Protein AF-A0A4Q9GS13-F1 (afdb_monomer)

pLDDT: mean 74.31, std 22.09, range [34.16, 96.44]

Solvent-accessible surface area (backbone atoms only — not comparable to full-atom values): 6052 Å² total; per-residue (Å²): 142,82,88,85,90,75,89,88,75,94,71,89,76,79,78,72,78,80,75,76,74,82,84,80,84,86,89,74,101,63,87,65,71,47,76,42,81,78,41,93,56,87,66,28,34,33,44,32,22,42,92,86,41,76,51,26,37,39,36,39,41,91,98,66,28,20,37,25,32,37,66,84,69,48,71,80,51,66,23,87,39,69,68,61,37,57,49,66,74,67,81,116

Foldseek 3Di:
DDDDDDDDDDDPDDPDPPPPDDPDDDDDDDFDWDWDWDDPDPQTKIFIDGPNHTFWIWTQDVPQAIWTATPVRDTLDHDNYPVVNVCSSVPD

Radius of gyration: 18.18 Å; Cα contacts (8 Å, |Δi|>4): 126; chains: 1; bounding box: 48×42×34 Å

Sequence (92 aa):
MTTIINAGKTATTEQVPVTTAEVRTVVEGGPRIEWQVVDCVVPMVWIGRVRGAFVGMVEARWGEGYAVTTRLGRGLGTFETLEAAQDAFIKR

Structure (mmCIF, N/CA/C/O backbone):
data_AF-A0A4Q9GS13-F1
#
_entry.id   AF-A0A4Q9GS13-F1
#
loop_
_atom_site.group_PDB
_atom_site.id
_atom_site.type_symbol
_atom_site.label_atom_id
_atom_site.label_alt_id
_atom_site.label_comp_id
_atom_site.label_asym_id
_atom_site.label_entity_id
_atom_site.label_seq_id
_atom_site.pdbx_PDB_ins_code
_atom_site.Cartn_x
_atom_site.Cartn_y
_atom_site.Cartn_z
_atom_site.occupancy
_atom_site.B_iso_or_equiv
_atom_site.auth_seq_id
_atom_site.auth_comp_id
_atom_site.auth_asym_id
_atom_site.auth_atom_id
_atom_site.pdbx_PDB_model_num
ATOM 1 N N . MET A 1 1 ? 35.491 2.207 21.791 1.00 41.81 1 MET A N 1
ATOM 2 C CA . MET A 1 1 ? 36.043 3.490 22.272 1.00 41.81 1 MET A CA 1
ATOM 3 C C . MET A 1 1 ? 36.828 4.096 21.120 1.00 41.81 1 MET A C 1
ATOM 5 O O . MET A 1 1 ? 37.921 3.630 20.835 1.00 41.81 1 MET A O 1
ATOM 9 N N . THR A 1 2 ? 36.229 5.039 20.393 1.00 38.06 2 THR A N 1
ATOM 10 C CA . THR A 1 2 ? 36.865 5.729 19.261 1.00 38.06 2 THR A CA 1
ATOM 11 C C . THR A 1 2 ? 36.371 7.170 19.272 1.00 38.06 2 THR A C 1
ATOM 13 O O . THR A 1 2 ? 35.167 7.406 19.255 1.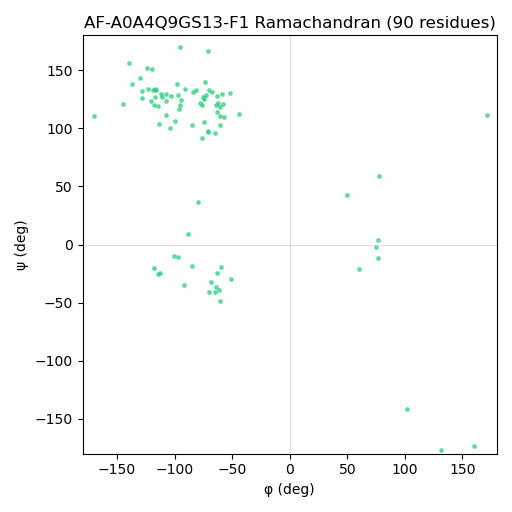00 38.06 2 THR A O 1
ATOM 16 N N . THR A 1 3 ? 37.304 8.113 19.374 1.00 34.16 3 THR A N 1
ATOM 17 C CA . THR A 1 3 ? 37.052 9.547 19.558 1.00 34.16 3 THR A CA 1
ATOM 18 C C . THR A 1 3 ? 37.270 10.268 18.231 1.00 34.16 3 THR A C 1
ATOM 20 O O . THR A 1 3 ? 38.337 10.128 17.639 1.00 34.16 3 THR A O 1
ATOM 23 N N . ILE A 1 4 ? 36.298 11.066 17.780 1.00 46.28 4 ILE A N 1
ATOM 24 C CA . ILE A 1 4 ? 36.478 12.037 16.689 1.00 46.28 4 ILE A CA 1
ATOM 25 C C . ILE A 1 4 ? 36.305 13.432 17.295 1.00 46.28 4 ILE A C 1
ATOM 27 O O . ILE A 1 4 ? 35.259 13.743 17.860 1.00 46.28 4 ILE A O 1
ATOM 31 N N . ILE A 1 5 ? 37.355 14.252 17.211 1.00 38.62 5 ILE A N 1
ATOM 32 C CA . ILE A 1 5 ? 37.398 15.633 17.704 1.00 38.62 5 ILE A CA 1
ATOM 33 C C . ILE A 1 5 ? 37.080 16.549 16.519 1.00 38.62 5 ILE A C 1
ATOM 35 O O . ILE A 1 5 ? 37.855 16.594 15.571 1.00 38.62 5 ILE A O 1
ATOM 39 N N . ASN A 1 6 ? 35.973 17.291 16.578 1.00 39.44 6 ASN A N 1
ATOM 40 C CA . ASN A 1 6 ? 35.716 18.430 15.695 1.00 39.44 6 ASN A CA 1
ATOM 41 C C . ASN A 1 6 ? 35.352 19.652 16.543 1.00 39.44 6 ASN A C 1
ATOM 43 O O . ASN A 1 6 ? 34.557 19.571 17.480 1.00 39.44 6 ASN A O 1
ATOM 47 N N . ALA A 1 7 ? 35.994 20.775 16.232 1.00 48.34 7 ALA A N 1
ATOM 48 C CA . ALA A 1 7 ? 35.906 22.020 16.974 1.00 48.34 7 ALA A CA 1
ATOM 49 C C . ALA A 1 7 ? 34.480 22.602 16.959 1.00 48.34 7 ALA A C 1
ATOM 51 O O . ALA A 1 7 ? 33.901 22.830 15.902 1.00 48.34 7 ALA A O 1
ATOM 52 N N . GLY A 1 8 ? 33.958 22.907 18.151 1.00 48.59 8 GLY A N 1
ATOM 53 C CA . GLY A 1 8 ? 32.956 23.956 18.340 1.00 48.59 8 GLY A CA 1
ATOM 54 C C . GLY A 1 8 ? 31.511 23.630 17.954 1.00 48.59 8 GLY A C 1
ATOM 55 O O . GLY A 1 8 ? 30.937 24.352 17.147 1.00 48.59 8 GLY A O 1
ATOM 56 N N . LYS A 1 9 ? 30.918 22.594 18.564 1.00 41.28 9 LYS A N 1
ATOM 57 C CA . LYS A 1 9 ? 29.513 22.519 19.041 1.00 41.28 9 LYS A CA 1
ATOM 58 C C . LYS A 1 9 ? 29.228 21.078 19.470 1.00 41.28 9 LYS A C 1
ATOM 60 O O . LYS A 1 9 ? 29.185 20.173 18.645 1.00 41.28 9 LYS A O 1
ATOM 65 N N . THR A 1 10 ? 29.041 20.857 20.766 1.00 39.62 10 THR A N 1
ATOM 66 C CA . THR A 1 10 ? 28.556 19.583 21.304 1.00 39.62 10 THR A CA 1
ATOM 67 C C . THR A 1 10 ? 27.085 19.416 20.933 1.00 39.62 10 THR A C 1
ATOM 69 O O . THR A 1 10 ? 26.206 19.964 21.590 1.00 39.62 10 THR A O 1
ATOM 72 N N . ALA A 1 11 ? 26.810 18.673 19.862 1.00 42.50 11 ALA A N 1
ATOM 73 C CA . ALA A 1 11 ? 25.492 18.110 19.606 1.00 42.50 11 ALA A CA 1
ATOM 74 C C . ALA A 1 11 ? 25.554 16.620 19.945 1.00 42.50 11 ALA A C 1
ATOM 76 O O . ALA A 1 11 ? 26.076 15.815 19.173 1.00 42.50 11 ALA A O 1
ATOM 77 N N . THR A 1 12 ? 25.055 16.260 21.127 1.00 37.19 12 THR A N 1
ATOM 78 C CA . THR A 1 12 ? 24.785 14.866 21.482 1.00 37.19 12 THR A CA 1
ATOM 79 C C . THR A 1 12 ? 23.685 14.374 20.549 1.00 37.19 12 THR A C 1
ATOM 81 O O . THR A 1 12 ? 22.510 14.649 20.762 1.00 37.19 12 THR A O 1
ATOM 84 N N . THR A 1 13 ? 24.077 13.716 19.461 1.00 48.22 13 THR A N 1
ATOM 85 C CA . THR A 1 13 ? 23.138 13.004 18.595 1.00 48.22 13 THR A CA 1
ATOM 86 C C . THR A 1 13 ? 22.938 11.629 19.203 1.00 48.22 13 THR A C 1
ATOM 88 O O . THR A 1 13 ? 23.808 10.765 19.099 1.00 48.22 13 THR A O 1
ATOM 91 N N . GLU A 1 14 ? 21.812 11.440 19.878 1.00 39.06 14 GLU A N 1
ATOM 92 C CA . GLU A 1 14 ? 21.354 10.116 20.272 1.00 39.06 14 GLU A CA 1
ATOM 93 C C . GLU A 1 14 ? 20.822 9.427 19.011 1.00 39.06 14 GLU A C 1
ATOM 95 O O . GLU A 1 14 ? 19.789 9.799 18.455 1.00 39.06 14 GLU A O 1
ATOM 100 N N . GLN A 1 15 ? 21.589 8.472 18.483 1.00 41.56 15 GLN A N 1
ATOM 101 C CA . GLN A 1 15 ? 21.108 7.597 17.423 1.00 41.56 15 GLN A CA 1
ATOM 102 C C . GLN A 1 15 ? 20.075 6.653 18.038 1.00 41.56 15 GLN A C 1
ATOM 104 O O . GLN A 1 15 ? 20.427 5.637 18.633 1.00 41.56 15 GLN A O 1
ATOM 109 N N . VAL A 1 16 ? 18.795 6.998 17.899 1.00 47.84 16 VAL A N 1
ATOM 110 C CA . VAL A 1 16 ? 17.706 6.050 18.135 1.00 47.84 16 VAL A CA 1
ATOM 111 C C . VAL A 1 16 ? 17.874 4.926 17.107 1.00 47.84 16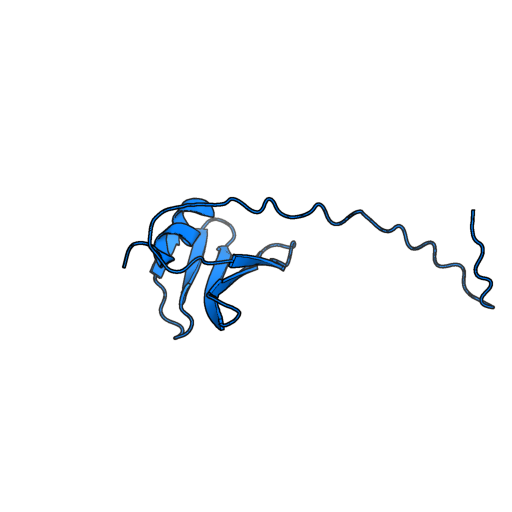 VAL A C 1
ATOM 113 O O . VAL A 1 16 ? 17.917 5.216 15.906 1.00 47.84 16 VAL A O 1
ATOM 116 N N . PRO A 1 17 ? 18.016 3.656 17.519 1.00 46.88 17 PRO A N 1
ATOM 117 C CA . PRO A 1 17 ? 18.115 2.563 16.568 1.00 46.88 17 PRO A CA 1
ATOM 118 C C . PRO A 1 17 ? 16.804 2.492 15.781 1.00 46.88 17 PRO A C 1
ATOM 120 O O . PRO A 1 17 ? 15.751 2.197 16.343 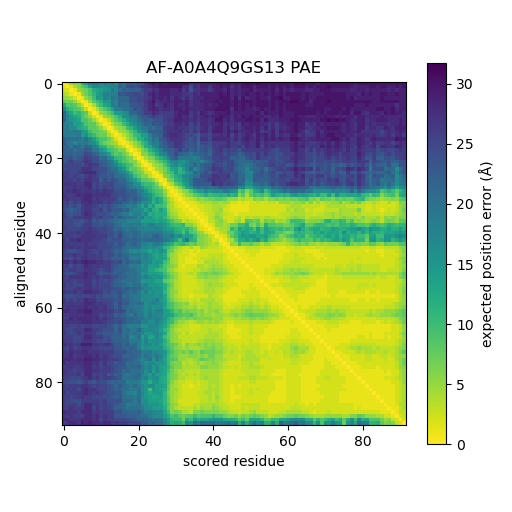1.00 46.88 17 PRO A O 1
ATOM 123 N N . VAL A 1 18 ? 16.866 2.774 14.476 1.00 52.41 18 VAL A N 1
ATOM 124 C CA . VAL A 1 18 ? 15.764 2.504 13.548 1.00 52.41 18 VAL A CA 1
ATOM 12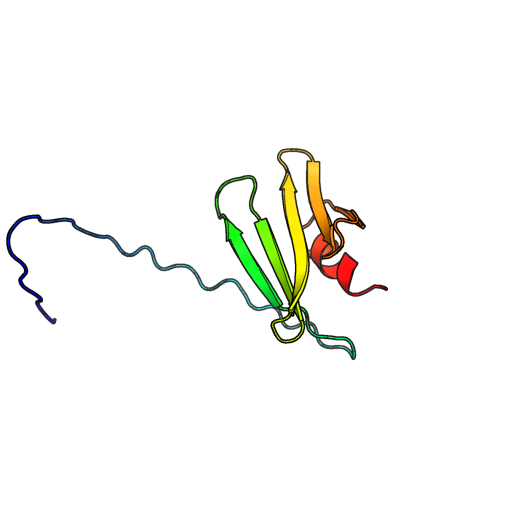5 C C . VAL A 1 18 ? 15.530 1.000 13.598 1.00 52.41 18 VAL A C 1
ATOM 127 O O . VAL A 1 18 ? 16.333 0.222 13.084 1.00 52.41 18 VAL A O 1
ATOM 130 N N . THR A 1 19 ? 14.475 0.582 14.297 1.00 48.06 19 THR A N 1
ATOM 131 C CA . THR A 1 19 ? 14.073 -0.819 14.372 1.00 48.06 19 THR A CA 1
ATOM 132 C C . THR A 1 19 ? 13.759 -1.276 12.955 1.00 48.06 19 THR A C 1
ATOM 134 O O . THR A 1 19 ? 12.814 -0.794 12.334 1.00 48.06 19 THR A O 1
ATOM 137 N N . THR A 1 20 ? 14.615 -2.147 12.422 1.00 52.19 20 THR A N 1
ATOM 138 C CA . THR A 1 20 ? 14.461 -2.812 11.130 1.00 52.19 20 THR A CA 1
ATOM 139 C C . THR A 1 20 ? 13.023 -3.292 10.981 1.00 52.19 20 THR A C 1
ATOM 141 O O . THR A 1 20 ? 12.587 -4.166 11.727 1.00 52.19 20 THR A O 1
ATOM 144 N N . ALA A 1 21 ? 12.284 -2.692 10.045 1.00 54.19 21 ALA A N 1
ATOM 145 C CA . ALA A 1 21 ? 10.940 -3.127 9.702 1.00 54.19 21 ALA A CA 1
ATOM 146 C C . ALA A 1 21 ? 10.961 -4.633 9.400 1.00 54.19 21 ALA A C 1
ATOM 148 O O . ALA A 1 21 ? 11.815 -5.105 8.645 1.00 54.19 21 ALA A O 1
ATOM 149 N N . GLU A 1 22 ? 10.049 -5.385 10.017 1.00 44.69 22 GLU A N 1
ATOM 150 C CA . GLU A 1 22 ? 9.919 -6.821 9.792 1.00 44.69 22 GLU A CA 1
ATOM 151 C C . GLU A 1 22 ? 9.690 -7.095 8.301 1.00 44.69 22 GLU A C 1
ATOM 153 O O . GLU A 1 22 ? 8.630 -6.806 7.743 1.00 44.69 22 GLU A O 1
ATOM 158 N N . VAL A 1 23 ? 10.688 -7.680 7.638 1.00 46.34 23 VAL A N 1
ATOM 159 C CA . VAL A 1 23 ? 10.543 -8.181 6.271 1.00 46.34 23 VAL A CA 1
ATOM 160 C C . VAL A 1 23 ? 9.773 -9.497 6.345 1.00 46.34 23 VAL A C 1
ATOM 162 O O . VAL A 1 23 ? 10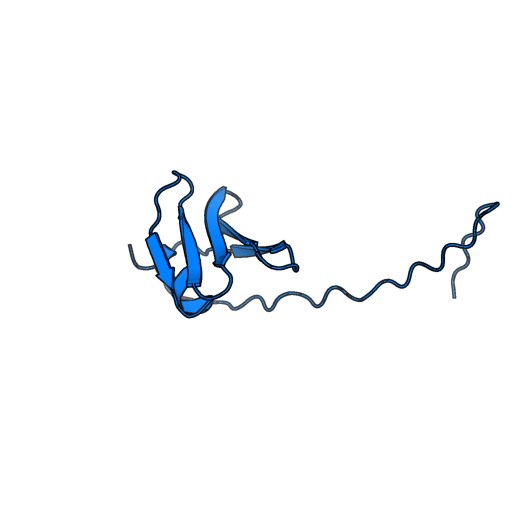.356 -10.570 6.508 1.00 46.34 23 VAL A O 1
ATOM 165 N N . ARG A 1 24 ? 8.444 -9.433 6.239 1.00 43.69 24 ARG A N 1
ATOM 166 C CA . ARG A 1 24 ? 7.613 -10.634 6.105 1.00 43.69 24 ARG A CA 1
ATOM 167 C C . ARG A 1 24 ? 7.742 -11.185 4.687 1.00 43.69 24 ARG A C 1
ATOM 169 O O . ARG A 1 24 ? 7.584 -10.468 3.702 1.00 43.69 24 ARG A O 1
ATOM 176 N N . THR A 1 25 ? 8.077 -12.468 4.592 1.00 42.06 25 THR A N 1
ATOM 177 C CA . THR A 1 25 ? 8.226 -13.179 3.318 1.00 42.06 25 THR A CA 1
ATOM 178 C C . THR A 1 25 ? 6.949 -13.969 3.063 1.00 42.06 25 THR A C 1
ATOM 180 O O . THR A 1 25 ? 6.719 -14.979 3.718 1.00 42.06 25 THR A O 1
ATOM 183 N N . VAL A 1 26 ? 6.120 -13.514 2.124 1.00 47.28 26 VAL A N 1
ATOM 184 C CA . VAL A 1 26 ? 4.997 -14.306 1.603 1.00 47.28 26 VAL A CA 1
ATOM 185 C C . VAL A 1 26 ? 5.473 -14.994 0.323 1.00 47.28 26 VAL A C 1
ATOM 187 O O . VAL A 1 26 ? 5.931 -14.332 -0.609 1.00 47.28 26 VAL A O 1
ATOM 190 N N . VAL A 1 27 ? 5.430 -16.328 0.310 1.00 50.09 27 VAL A N 1
ATOM 191 C CA . VAL A 1 27 ? 5.833 -17.177 -0.819 1.00 50.09 27 VAL A CA 1
ATOM 192 C C . VAL A 1 27 ? 4.577 -17.757 -1.460 1.00 50.09 27 VAL A C 1
ATOM 194 O O . VAL A 1 27 ? 3.945 -18.604 -0.847 1.00 50.09 27 VAL A O 1
ATOM 197 N N . GLU A 1 28 ? 4.254 -17.329 -2.684 1.00 41.28 28 GLU A N 1
ATOM 198 C CA . GLU A 1 28 ? 3.671 -18.182 -3.736 1.00 41.28 28 GLU A CA 1
ATOM 199 C C . GLU A 1 28 ? 3.645 -17.439 -5.087 1.00 41.28 28 GLU A C 1
ATOM 201 O O . GLU A 1 28 ? 2.906 -16.476 -5.262 1.00 41.28 28 GLU A O 1
ATOM 206 N N . GLY A 1 29 ? 4.487 -17.885 -6.033 1.00 50.78 29 GLY A N 1
ATOM 207 C CA . GLY A 1 29 ? 4.364 -17.746 -7.501 1.00 50.78 29 GLY A CA 1
ATOM 208 C C . GLY A 1 29 ? 4.311 -16.363 -8.177 1.00 50.78 29 GLY A C 1
ATOM 209 O O . GLY A 1 29 ? 4.604 -16.279 -9.369 1.00 50.78 29 GLY A O 1
ATOM 210 N N . GLY A 1 30 ? 3.950 -15.292 -7.473 1.00 59.00 30 GLY A N 1
ATOM 211 C CA . GLY A 1 30 ? 3.755 -13.947 -8.013 1.00 59.00 30 GLY A CA 1
ATOM 212 C C . GLY A 1 30 ? 4.979 -13.032 -7.875 1.00 59.00 30 GLY A C 1
ATOM 213 O O . GLY A 1 30 ? 5.953 -13.364 -7.193 1.00 59.00 30 GLY A O 1
ATOM 214 N N . PRO A 1 31 ? 4.967 -11.852 -8.524 1.00 68.56 31 PRO A N 1
ATOM 215 C CA . PRO A 1 31 ? 6.007 -10.850 -8.327 1.00 68.56 31 PRO A CA 1
ATOM 216 C C . PRO A 1 31 ? 6.094 -10.444 -6.848 1.00 68.56 31 PRO A C 1
ATOM 218 O O . PRO A 1 31 ? 5.129 -9.947 -6.274 1.00 68.56 31 PRO A O 1
ATOM 221 N N . ARG A 1 32 ? 7.270 -10.630 -6.235 1.00 82.75 32 ARG A N 1
ATOM 222 C CA . ARG A 1 32 ? 7.540 -10.207 -4.854 1.00 82.75 32 ARG A CA 1
ATOM 223 C C . ARG A 1 32 ? 7.464 -8.683 -4.749 1.00 82.75 32 ARG A C 1
ATOM 225 O O . ARG A 1 32 ? 8.249 -7.992 -5.403 1.00 82.75 32 ARG A O 1
ATOM 232 N N . ILE A 1 33 ? 6.549 -8.189 -3.915 1.00 85.12 33 ILE A N 1
ATOM 233 C CA . ILE A 1 33 ? 6.444 -6.770 -3.568 1.00 85.12 33 ILE A CA 1
ATOM 234 C C . ILE A 1 33 ? 7.230 -6.522 -2.280 1.00 85.12 33 ILE A C 1
ATOM 236 O O . ILE A 1 33 ? 7.008 -7.166 -1.258 1.00 85.12 33 ILE A O 1
ATOM 240 N N . GLU A 1 34 ? 8.162 -5.585 -2.343 1.00 90.19 34 GLU A N 1
ATOM 241 C CA . GLU A 1 34 ? 8.937 -5.066 -1.225 1.00 90.19 34 GLU A CA 1
ATOM 242 C C . GLU A 1 34 ? 8.287 -3.773 -0.736 1.00 90.19 34 GLU A C 1
ATOM 244 O O . GLU A 1 34 ? 8.040 -2.863 -1.530 1.00 90.19 34 GLU A O 1
ATOM 249 N N . TRP A 1 35 ? 8.022 -3.685 0.565 1.00 89.12 35 TRP A N 1
ATOM 250 C CA . TRP A 1 35 ? 7.399 -2.520 1.184 1.00 89.12 35 TRP A CA 1
ATOM 251 C C . TRP A 1 35 ? 8.417 -1.738 2.002 1.00 89.12 35 TRP A C 1
ATOM 253 O O . TRP A 1 35 ? 9.1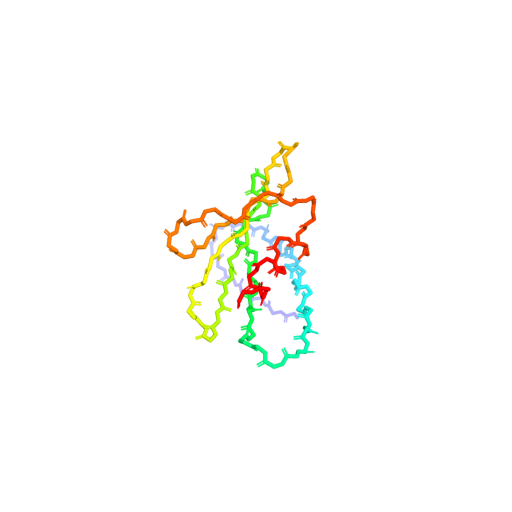13 -2.298 2.846 1.00 89.12 35 TRP A O 1
ATOM 263 N N . GLN A 1 36 ? 8.483 -0.432 1.765 1.00 90.00 36 GLN A N 1
ATOM 264 C CA . GLN A 1 36 ? 9.323 0.489 2.521 1.00 90.00 36 GLN A CA 1
ATOM 265 C C . GLN A 1 36 ? 8.447 1.511 3.243 1.00 90.00 36 GLN A C 1
ATOM 267 O O . GLN A 1 36 ? 7.648 2.189 2.599 1.00 90.00 36 GLN A O 1
ATOM 272 N N . VAL A 1 37 ? 8.633 1.649 4.557 1.00 88.12 37 VAL A N 1
ATOM 273 C CA . VAL A 1 37 ? 8.063 2.757 5.339 1.00 88.12 37 VAL A CA 1
ATOM 274 C C . VAL A 1 37 ? 8.823 4.036 4.993 1.00 88.12 37 VAL A C 1
ATOM 276 O O . VAL A 1 37 ? 10.056 4.036 5.008 1.00 88.12 37 VAL A O 1
ATOM 279 N N . VAL A 1 38 ? 8.107 5.103 4.650 1.00 84.25 38 VAL A N 1
ATOM 280 C CA . VAL A 1 38 ? 8.708 6.384 4.237 1.00 84.25 38 VAL A CA 1
ATOM 281 C C . VAL A 1 38 ? 8.401 7.506 5.225 1.00 84.25 38 VAL A C 1
ATOM 283 O O . VAL A 1 38 ? 9.201 8.428 5.343 1.00 84.25 38 VAL A O 1
ATOM 286 N N . ASP A 1 39 ? 7.306 7.394 5.979 1.00 77.38 39 ASP A N 1
ATOM 287 C CA . ASP A 1 39 ? 6.993 8.289 7.092 1.00 77.38 39 ASP A CA 1
ATOM 288 C C . ASP A 1 39 ? 6.481 7.486 8.293 1.00 77.38 39 ASP A C 1
ATOM 290 O O . ASP A 1 39 ? 5.700 6.542 8.142 1.00 77.38 39 ASP A O 1
ATOM 294 N N . CYS A 1 40 ? 6.953 7.864 9.477 1.00 69.81 40 CYS A N 1
ATOM 295 C CA . CYS A 1 40 ? 6.596 7.280 10.767 1.00 69.81 40 CYS A CA 1
ATOM 296 C C . CYS A 1 40 ? 5.563 8.139 11.514 1.00 69.81 40 CYS A C 1
ATOM 298 O O . CYS A 1 40 ? 5.053 7.716 12.551 1.00 69.81 40 CYS A O 1
ATOM 300 N N . VAL A 1 41 ? 5.290 9.355 11.035 1.00 69.38 41 VAL A N 1
ATOM 301 C CA . VAL A 1 41 ? 4.307 10.283 11.593 1.00 69.38 41 VAL A CA 1
ATOM 302 C C . VAL A 1 41 ? 3.020 10.156 10.788 1.00 69.38 41 VAL A C 1
ATOM 304 O O . VAL A 1 41 ? 3.045 10.011 9.573 1.00 69.38 41 VAL A O 1
ATOM 307 N N . VAL A 1 42 ? 1.871 10.158 11.464 1.00 63.31 42 VAL A N 1
ATOM 308 C CA . VAL A 1 42 ? 0.577 10.062 10.778 1.00 63.31 42 VAL A CA 1
ATOM 309 C C . VAL A 1 42 ? 0.332 11.336 9.950 1.00 63.31 42 VAL A C 1
ATOM 311 O O . VAL A 1 42 ? 0.437 12.428 10.516 1.00 63.31 42 VAL A O 1
ATOM 314 N N . PRO A 1 43 ? -0.057 11.223 8.663 1.00 68.25 43 PRO A N 1
ATOM 315 C CA . PRO A 1 43 ? -0.337 9.986 7.919 1.00 68.25 43 PRO A CA 1
ATOM 316 C C . PRO A 1 43 ? 0.933 9.226 7.492 1.00 68.25 43 PRO A C 1
ATOM 318 O O . PRO A 1 43 ? 1.751 9.730 6.729 1.00 68.25 43 PRO A O 1
ATOM 321 N N . MET A 1 44 ? 1.071 7.978 7.962 1.00 85.44 44 MET A N 1
ATOM 322 C CA . MET A 1 44 ? 2.205 7.112 7.621 1.00 85.44 44 MET A CA 1
ATOM 323 C C . MET A 1 44 ? 2.057 6.609 6.183 1.00 85.44 44 MET A C 1
ATOM 325 O O . MET A 1 44 ? 0.957 6.237 5.765 1.00 85.44 44 MET A O 1
ATOM 329 N N . VAL A 1 45 ? 3.162 6.548 5.437 1.00 90.50 45 VAL A N 1
ATOM 330 C CA . VAL A 1 45 ? 3.164 6.117 4.031 1.00 90.50 45 VAL A CA 1
ATOM 331 C C . VAL A 1 45 ? 4.110 4.940 3.821 1.00 90.50 45 VAL A C 1
ATOM 333 O O . VAL A 1 45 ? 5.273 4.970 4.231 1.00 90.50 45 VAL A O 1
ATOM 336 N N . TRP A 1 46 ? 3.623 3.925 3.107 1.00 94.88 46 TRP A N 1
ATOM 337 C CA . TRP A 1 46 ? 4.393 2.772 2.650 1.00 94.88 46 TRP A CA 1
ATOM 338 C C . TRP A 1 46 ? 4.456 2.744 1.129 1.00 94.88 46 TRP A C 1
ATOM 340 O O . TRP A 1 46 ? 3.436 2.862 0.454 1.00 94.88 46 TRP A O 1
ATOM 350 N N . ILE A 1 47 ? 5.648 2.525 0.580 1.00 93.88 47 ILE A N 1
ATOM 351 C CA . ILE A 1 47 ? 5.884 2.412 -0.861 1.00 93.88 47 ILE A CA 1
ATOM 352 C C . ILE A 1 47 ? 6.172 0.959 -1.222 1.00 93.88 47 ILE A C 1
ATOM 354 O O . ILE A 1 47 ? 7.113 0.363 -0.698 1.00 93.88 47 ILE A O 1
ATOM 358 N N . GLY A 1 48 ? 5.382 0.417 -2.146 1.00 93.19 48 GLY A N 1
ATOM 359 C CA . GLY A 1 48 ? 5.551 -0.918 -2.703 1.00 93.19 48 GLY A CA 1
ATOM 360 C C . GLY A 1 48 ? 6.420 -0.889 -3.957 1.00 93.19 48 GLY A C 1
ATOM 361 O O . GLY A 1 48 ? 6.202 -0.072 -4.865 1.00 93.19 48 GLY A O 1
ATOM 362 N N . ARG A 1 49 ? 7.391 -1.801 -4.043 1.00 92.62 49 ARG A N 1
ATOM 363 C CA . ARG A 1 49 ? 8.253 -1.999 -5.216 1.00 92.62 49 ARG A CA 1
ATOM 364 C C . ARG A 1 49 ? 8.322 -3.462 -5.638 1.00 92.62 49 ARG A C 1
ATOM 366 O O . ARG A 1 49 ? 8.390 -4.343 -4.799 1.00 92.62 49 ARG A O 1
ATOM 373 N N . VAL A 1 50 ? 8.376 -3.723 -6.941 1.00 90.50 50 VAL A N 1
ATOM 374 C CA . VAL A 1 50 ? 8.667 -5.047 -7.515 1.00 90.50 50 VAL A CA 1
ATOM 375 C C . VAL A 1 50 ? 9.945 -4.932 -8.322 1.00 90.50 50 VAL A C 1
ATOM 377 O O . VAL A 1 50 ? 9.994 -4.153 -9.273 1.00 90.50 50 VAL A O 1
ATOM 380 N N . ARG A 1 51 ? 10.983 -5.700 -7.967 1.00 88.56 51 ARG A N 1
ATOM 381 C CA . ARG A 1 51 ? 12.300 -5.640 -8.637 1.00 88.56 51 ARG A CA 1
ATOM 382 C C . ARG A 1 51 ? 12.825 -4.195 -8.749 1.00 88.56 51 ARG A C 1
ATOM 384 O O . ARG A 1 51 ? 13.275 -3.767 -9.807 1.00 88.56 51 ARG A O 1
ATOM 391 N N . GLY A 1 52 ? 12.677 -3.414 -7.677 1.00 88.25 52 GLY A N 1
ATOM 392 C CA . GLY A 1 52 ? 13.053 -1.995 -7.625 1.00 88.25 52 GLY A CA 1
ATOM 393 C C . GLY A 1 52 ? 12.089 -1.017 -8.317 1.00 88.25 52 GLY A C 1
ATOM 394 O O . GLY A 1 52 ? 12.190 0.188 -8.088 1.00 88.25 52 GLY A O 1
ATOM 395 N N . ALA A 1 53 ? 11.120 -1.487 -9.107 1.00 90.50 53 ALA A N 1
ATOM 396 C CA . ALA A 1 53 ? 10.138 -0.628 -9.764 1.00 90.50 53 ALA A CA 1
ATOM 397 C C . ALA A 1 53 ? 8.964 -0.303 -8.832 1.00 90.50 53 ALA A C 1
ATOM 399 O O . ALA A 1 53 ? 8.365 -1.203 -8.251 1.00 90.50 53 ALA A O 1
ATOM 400 N N . PHE A 1 54 ? 8.601 0.977 -8.720 1.00 91.75 54 PHE A N 1
ATOM 401 C CA . PHE A 1 54 ? 7.420 1.422 -7.970 1.00 91.75 54 PHE A CA 1
ATOM 402 C C . PHE A 1 54 ? 6.138 0.787 -8.521 1.00 91.75 54 PHE A C 1
ATOM 404 O O . PHE A 1 54 ? 5.895 0.867 -9.724 1.00 91.75 54 PHE A O 1
ATOM 411 N N . VAL A 1 55 ? 5.310 0.197 -7.654 1.00 93.62 55 VAL A N 1
ATOM 412 C CA . VAL A 1 55 ? 4.019 -0.412 -8.036 1.00 93.62 55 VAL A CA 1
ATOM 413 C C . VAL A 1 55 ? 2.810 0.254 -7.379 1.00 93.62 55 VAL A C 1
ATOM 415 O O . VAL A 1 55 ? 1.703 0.175 -7.916 1.00 93.62 55 VAL A O 1
ATOM 418 N N . GLY A 1 56 ? 3.016 0.980 -6.282 1.00 94.88 56 GLY A N 1
ATOM 419 C CA . GLY A 1 56 ? 1.976 1.735 -5.595 1.00 94.88 56 GLY A CA 1
ATOM 420 C C . GLY A 1 56 ? 2.350 2.065 -4.158 1.00 94.88 56 GLY A C 1
ATOM 421 O O . GLY A 1 56 ? 3.478 1.829 -3.724 1.00 94.88 56 GLY A O 1
ATOM 422 N N . MET A 1 57 ? 1.394 2.623 -3.430 1.00 96.06 57 MET A N 1
ATOM 423 C CA . MET A 1 57 ? 1.557 3.060 -2.053 1.00 96.06 57 MET A CA 1
ATOM 424 C C . MET A 1 57 ? 0.342 2.725 -1.195 1.00 96.06 57 MET A C 1
ATOM 426 O O . MET A 1 57 ? -0.777 2.601 -1.704 1.00 96.06 57 MET A O 1
ATOM 430 N N . VAL A 1 58 ? 0.590 2.621 0.106 1.00 96.38 58 VAL A N 1
ATOM 431 C CA . VAL A 1 58 ? -0.422 2.564 1.157 1.00 96.38 58 VAL A CA 1
ATOM 432 C C . VAL A 1 58 ? -0.250 3.793 2.042 1.00 96.38 58 VAL A C 1
ATOM 434 O O . VAL A 1 58 ? 0.871 4.121 2.422 1.00 96.38 58 VAL A O 1
ATOM 437 N N . GLU A 1 59 ? -1.345 4.465 2.366 1.00 95.19 59 GLU A N 1
ATOM 438 C CA . GLU A 1 59 ? -1.387 5.639 3.238 1.00 95.19 59 GLU A CA 1
ATOM 439 C C . GLU A 1 59 ? -2.300 5.341 4.431 1.00 95.19 59 GLU A C 1
ATOM 441 O O . GLU A 1 59 ? -3.467 4.991 4.243 1.00 95.19 59 GLU A O 1
ATOM 446 N N . ALA A 1 60 ? -1.792 5.477 5.656 1.00 94.06 60 ALA A N 1
ATOM 447 C CA . ALA A 1 60 ? -2.625 5.428 6.853 1.00 94.06 60 ALA A CA 1
ATOM 448 C C . ALA A 1 60 ? -3.360 6.760 7.025 1.00 94.06 60 ALA A C 1
ATOM 450 O O . ALA A 1 60 ? -2.739 7.812 7.170 1.00 94.06 60 ALA A O 1
ATOM 451 N N . ARG A 1 61 ? -4.688 6.703 7.067 1.00 90.06 61 ARG A N 1
ATOM 452 C CA . ARG A 1 61 ? -5.583 7.844 7.242 1.00 90.06 61 ARG A CA 1
ATOM 453 C C . ARG A 1 61 ? -6.272 7.771 8.593 1.00 90.06 61 ARG A C 1
ATOM 455 O O . ARG A 1 61 ? -6.843 6.745 8.967 1.00 90.06 61 ARG A O 1
ATOM 462 N N . TRP A 1 62 ? -6.219 8.877 9.328 1.00 85.94 62 TRP A N 1
ATOM 463 C CA . TRP A 1 62 ? -6.772 8.953 10.675 1.00 85.94 62 TRP A CA 1
ATOM 464 C C . TRP A 1 62 ? -8.280 8.671 10.677 1.00 85.94 62 TRP A C 1
ATOM 466 O O . TRP A 1 62 ? -9.048 9.404 10.063 1.00 85.94 62 TRP A O 1
ATOM 476 N N . GLY A 1 63 ? -8.695 7.608 11.370 1.00 87.94 63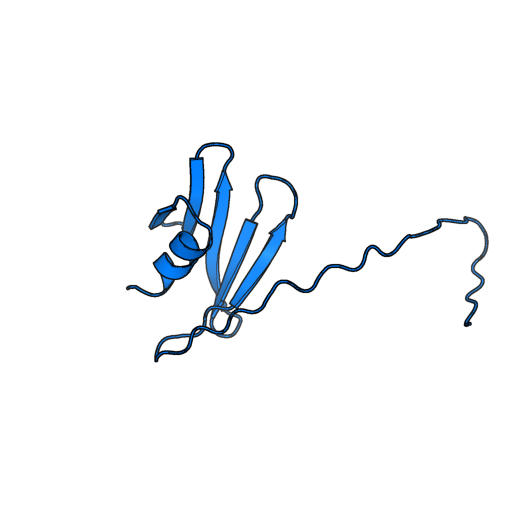 GLY A N 1
ATOM 477 C CA . GLY A 1 63 ? -10.102 7.204 11.473 1.00 87.94 63 GLY A CA 1
ATOM 478 C C . GLY A 1 63 ? -10.693 6.530 10.227 1.00 87.94 63 GLY A C 1
ATOM 479 O O . GLY A 1 63 ? -11.846 6.116 10.278 1.00 87.94 63 GLY A O 1
ATOM 480 N N . GLU A 1 64 ? -9.929 6.386 9.140 1.00 90.75 64 GLU A N 1
ATOM 481 C CA . GLU A 1 64 ? -10.400 5.771 7.887 1.00 90.75 64 GLU A CA 1
ATOM 482 C C . GLU A 1 64 ? -9.722 4.426 7.581 1.00 90.75 64 GLU A C 1
ATOM 484 O O . GLU A 1 64 ? -10.301 3.605 6.875 1.00 90.75 64 GLU A O 1
ATOM 489 N N . GLY A 1 65 ? -8.514 4.184 8.104 1.00 94.12 65 GLY A N 1
ATOM 490 C CA . GLY A 1 65 ? -7.735 2.969 7.840 1.00 94.12 65 GLY A CA 1
ATOM 491 C C . GLY A 1 65 ? -6.613 3.204 6.825 1.00 94.12 65 GLY A C 1
ATOM 492 O O . GLY A 1 65 ? -5.956 4.241 6.847 1.00 94.12 65 GLY A O 1
ATOM 493 N N . TYR A 1 66 ? -6.367 2.236 5.945 1.00 96.25 66 TYR A N 1
ATOM 494 C CA . TYR A 1 66 ? -5.228 2.196 5.027 1.00 96.25 66 TYR A CA 1
ATOM 495 C C . TYR A 1 66 ? -5.689 2.326 3.575 1.00 96.25 66 TYR A C 1
ATOM 497 O O . TYR A 1 66 ? -6.216 1.380 2.985 1.00 96.25 66 TYR A O 1
ATOM 505 N N . ALA A 1 67 ? -5.497 3.505 2.989 1.00 95.81 67 ALA A N 1
ATOM 506 C CA . ALA A 1 67 ? -5.858 3.795 1.609 1.00 95.81 67 ALA A CA 1
ATOM 507 C C . ALA A 1 67 ? -4.783 3.285 0.645 1.00 95.81 67 ALA A C 1
ATOM 509 O O . ALA A 1 67 ? -3.593 3.539 0.826 1.00 95.81 67 ALA A O 1
ATOM 510 N N . VAL A 1 68 ? -5.204 2.597 -0.414 1.00 96.31 68 VAL A N 1
ATOM 511 C CA . VAL A 1 68 ? -4.300 1.974 -1.384 1.00 96.31 68 VAL A CA 1
ATOM 512 C C . VAL A 1 68 ? -4.370 2.675 -2.730 1.00 96.31 68 VAL A C 1
ATOM 514 O O . VAL A 1 68 ? -5.440 2.759 -3.335 1.00 96.31 68 VAL A O 1
ATOM 517 N N . THR A 1 69 ? -3.214 3.088 -3.252 1.00 96.25 69 THR A N 1
ATOM 518 C CA . THR A 1 69 ? -3.093 3.734 -4.565 1.00 96.25 69 THR A CA 1
ATOM 519 C C . THR A 1 69 ? -2.038 3.040 -5.421 1.00 96.25 69 THR A C 1
ATOM 521 O O . THR A 1 69 ? -0.889 2.885 -5.019 1.00 96.25 69 THR A O 1
ATOM 524 N N . THR A 1 70 ? -2.404 2.622 -6.631 1.00 94.75 70 THR A N 1
ATOM 525 C CA . THR A 1 70 ? -1.458 2.034 -7.597 1.00 94.75 70 THR A CA 1
ATOM 526 C C . THR A 1 70 ? -0.499 3.076 -8.171 1.00 94.75 70 THR A C 1
ATOM 528 O O . THR A 1 70 ? -0.759 4.277 -8.123 1.00 94.75 70 THR A O 1
ATOM 531 N N . ARG A 1 71 ? 0.563 2.621 -8.842 1.00 93.00 71 ARG A N 1
ATOM 532 C CA . ARG A 1 71 ? 1.487 3.477 -9.603 1.00 93.00 71 ARG A CA 1
ATOM 533 C C . ARG A 1 71 ? 0.803 4.420 -10.599 1.00 93.00 71 ARG A C 1
ATOM 535 O O . ARG A 1 71 ? 1.341 5.482 -10.885 1.00 93.00 71 ARG A O 1
ATOM 542 N N . LEU A 1 72 ? -0.356 4.038 -11.138 1.00 93.00 72 LEU A N 1
ATOM 543 C CA . LEU A 1 72 ? -1.116 4.849 -12.096 1.00 93.00 72 LEU A CA 1
ATOM 544 C C . LEU A 1 72 ? -2.093 5.826 -11.419 1.00 93.00 72 LEU A C 1
ATOM 546 O O . LEU A 1 72 ? -2.950 6.390 -12.090 1.00 93.00 72 LEU A O 1
ATOM 550 N N . GLY A 1 73 ? -2.029 5.986 -10.096 1.00 90.12 73 GLY A N 1
ATOM 551 C CA . GLY A 1 73 ? -2.941 6.854 -9.347 1.00 90.12 73 GLY A CA 1
ATOM 552 C C . GLY A 1 73 ? -4.339 6.265 -9.135 1.00 90.12 73 GLY A C 1
ATOM 553 O O . GLY A 1 73 ? -5.201 6.919 -8.558 1.00 90.12 73 GLY A O 1
ATOM 554 N N . ARG A 1 74 ? -4.595 5.022 -9.565 1.00 93.38 74 ARG A N 1
ATOM 555 C CA . ARG A 1 74 ? -5.875 4.346 -9.305 1.00 93.38 74 ARG A CA 1
ATOM 556 C C . ARG A 1 74 ? -5.956 3.902 -7.845 1.00 93.38 74 ARG A C 1
ATOM 558 O O . ARG A 1 74 ? -5.101 3.124 -7.418 1.00 93.38 74 ARG A O 1
ATOM 565 N N . GLY A 1 75 ? -7.014 4.307 -7.146 1.00 95.06 75 GLY A N 1
ATOM 566 C CA . GLY A 1 75 ? -7.367 3.787 -5.824 1.00 95.06 75 GLY A CA 1
ATOM 567 C C . GLY A 1 75 ? -7.871 2.341 -5.892 1.00 95.06 75 GLY A C 1
ATOM 568 O O . GLY A 1 75 ? -8.693 2.009 -6.752 1.00 95.06 75 GLY A O 1
ATOM 569 N N . LEU A 1 76 ? -7.365 1.471 -5.016 1.00 93.69 76 LEU A N 1
ATOM 570 C CA . LEU A 1 76 ? -7.839 0.084 -4.874 1.00 93.69 76 LEU A CA 1
ATOM 571 C C . LEU A 1 76 ? -8.843 -0.091 -3.730 1.00 93.69 76 LEU A C 1
ATOM 573 O O . LEU A 1 76 ? -9.494 -1.129 -3.664 1.00 93.69 76 LEU A O 1
ATOM 577 N N . GLY A 1 77 ? -8.991 0.925 -2.881 1.00 95.19 77 GLY A N 1
ATOM 578 C CA . GLY A 1 77 ? -9.889 0.933 -1.733 1.00 95.19 77 GLY A CA 1
ATOM 579 C C . GLY A 1 77 ? -9.184 1.415 -0.471 1.00 95.19 77 GLY A C 1
ATOM 580 O O . GLY A 1 77 ? -8.004 1.780 -0.506 1.00 95.19 77 GLY A O 1
ATOM 581 N N . THR A 1 78 ? -9.929 1.387 0.628 1.00 96.44 78 THR A N 1
ATOM 582 C CA . THR A 1 78 ? -9.428 1.618 1.982 1.00 96.44 78 THR A CA 1
ATOM 583 C C . THR A 1 78 ? -9.680 0.356 2.794 1.00 96.44 78 THR A C 1
ATOM 585 O O . THR A 1 78 ? -10.769 -0.214 2.723 1.00 96.44 78 THR A O 1
ATOM 588 N N . PHE A 1 79 ? -8.667 -0.098 3.521 1.00 96.12 79 PHE A N 1
ATOM 589 C CA . PHE A 1 79 ? -8.691 -1.351 4.268 1.00 96.12 79 PHE A CA 1
ATOM 590 C C . PHE A 1 79 ? -8.475 -1.086 5.755 1.00 96.12 79 PHE A C 1
ATOM 592 O O . PHE A 1 79 ? -7.799 -0.133 6.127 1.00 96.12 79 PHE A O 1
ATOM 599 N N . GLU A 1 80 ? -9.030 -1.940 6.610 1.00 95.25 80 GLU A N 1
ATOM 600 C CA . GLU A 1 80 ? -8.899 -1.799 8.066 1.00 95.25 80 GLU A CA 1
ATOM 601 C C . GLU A 1 80 ? -7.461 -2.043 8.552 1.00 95.25 80 GLU A C 1
ATOM 603 O O . GLU A 1 80 ? -7.011 -1.405 9.500 1.00 95.25 80 GLU A O 1
ATOM 608 N N . THR A 1 81 ? -6.717 -2.922 7.874 1.00 94.31 81 THR A N 1
ATOM 609 C CA . THR A 1 81 ? -5.355 -3.316 8.257 1.00 94.31 81 THR A CA 1
ATOM 610 C C . THR A 1 81 ? -4.348 -3.077 7.135 1.00 94.31 81 THR A C 1
ATOM 612 O O . THR A 1 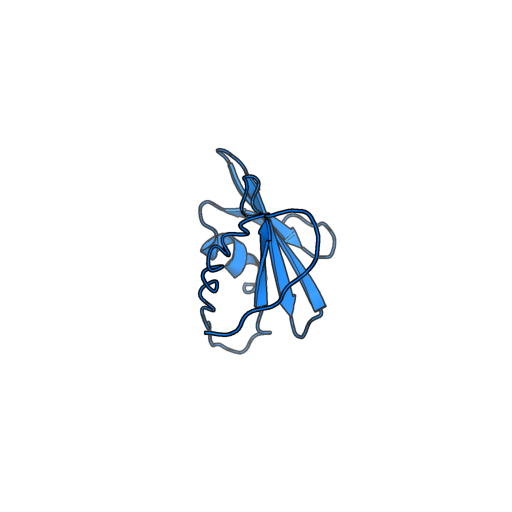81 ? -4.685 -3.125 5.946 1.00 94.31 81 THR A O 1
ATOM 615 N N . LEU A 1 82 ? -3.086 -2.846 7.516 1.00 92.62 82 LEU A N 1
ATOM 616 C CA . LEU A 1 82 ? -1.978 -2.692 6.573 1.00 92.62 82 LEU A CA 1
ATOM 617 C C . LEU A 1 82 ? -1.786 -3.966 5.741 1.00 92.62 82 LEU A C 1
ATOM 619 O O . LEU A 1 82 ? -1.542 -3.884 4.541 1.00 92.62 82 LEU A O 1
ATOM 623 N N . GLU A 1 83 ? -1.938 -5.139 6.351 1.00 92.44 83 GLU A N 1
ATOM 624 C CA . GLU A 1 83 ? -1.822 -6.433 5.681 1.00 92.44 83 GLU A CA 1
ATOM 625 C C . GLU A 1 83 ? -2.853 -6.573 4.556 1.00 92.44 83 GLU A C 1
ATOM 627 O O . GLU A 1 83 ? -2.491 -6.876 3.420 1.00 92.44 83 GLU A O 1
ATOM 632 N N . ALA A 1 84 ? -4.126 -6.262 4.829 1.00 93.75 84 ALA A N 1
ATOM 633 C CA . ALA A 1 84 ? -5.176 -6.316 3.813 1.00 93.75 84 ALA A CA 1
ATOM 634 C C . ALA A 1 84 ? -4.933 -5.305 2.679 1.00 93.75 84 ALA A C 1
ATOM 636 O O . ALA A 1 84 ? -5.183 -5.607 1.509 1.00 93.75 84 ALA A O 1
ATOM 637 N N . ALA A 1 85 ? -4.403 -4.124 3.013 1.00 94.69 85 ALA A N 1
ATOM 638 C CA . ALA A 1 85 ? -4.012 -3.113 2.038 1.00 94.69 85 ALA A CA 1
ATOM 639 C C . ALA A 1 85 ? -2.853 -3.574 1.133 1.00 94.69 85 ALA A C 1
ATOM 641 O O . ALA A 1 85 ? -2.881 -3.337 -0.076 1.00 94.69 85 ALA A O 1
ATOM 642 N N . GLN A 1 86 ? -1.845 -4.253 1.685 1.00 93.38 86 GLN A N 1
ATOM 643 C CA . GLN A 1 86 ? -0.714 -4.789 0.919 1.00 93.38 86 GLN A CA 1
ATOM 644 C C . GLN A 1 86 ? -1.136 -5.966 0.026 1.00 93.38 86 GLN A C 1
ATOM 646 O O . GLN A 1 86 ? -0.754 -6.016 -1.148 1.00 93.38 86 GLN A O 1
ATOM 651 N N . ASP A 1 87 ? -1.992 -6.858 0.529 1.00 91.56 87 ASP A N 1
ATOM 652 C CA . ASP A 1 87 ? -2.533 -8.003 -0.215 1.00 91.56 87 ASP A CA 1
ATOM 653 C C . ASP A 1 87 ? -3.381 -7.590 -1.429 1.00 91.56 87 ASP A C 1
ATOM 655 O O . ASP A 1 87 ? -3.485 -8.337 -2.410 1.00 91.56 87 ASP A O 1
ATOM 659 N N . ALA A 1 88 ? -3.956 -6.383 -1.411 1.00 91.12 88 ALA A N 1
ATOM 660 C CA . ALA A 1 88 ? -4.733 -5.840 -2.524 1.00 91.12 88 ALA A CA 1
ATOM 661 C C . ALA A 1 88 ? -3.923 -5.709 -3.831 1.00 91.12 88 ALA A C 1
ATOM 663 O O . ALA A 1 88 ? -4.513 -5.648 -4.913 1.00 91.12 88 ALA A O 1
ATOM 664 N N . PHE A 1 89 ? -2.586 -5.694 -3.757 1.00 84.75 89 PHE A N 1
ATOM 665 C CA . PHE A 1 89 ? -1.707 -5.685 -4.931 1.00 84.75 89 PHE A CA 1
ATOM 666 C C . PHE A 1 89 ? -1.422 -7.077 -5.511 1.00 84.75 89 PHE A C 1
ATOM 668 O O . PHE A 1 89 ? -0.985 -7.158 -6.657 1.00 84.75 89 PHE A O 1
ATOM 675 N N . ILE A 1 90 ? -1.651 -8.152 -4.749 1.00 78.88 90 ILE A N 1
ATOM 676 C CA . ILE A 1 90 ? -1.331 -9.534 -5.148 1.00 78.88 90 ILE A CA 1
ATOM 677 C C . ILE A 1 90 ? -2.530 -10.206 -5.832 1.00 78.88 90 ILE 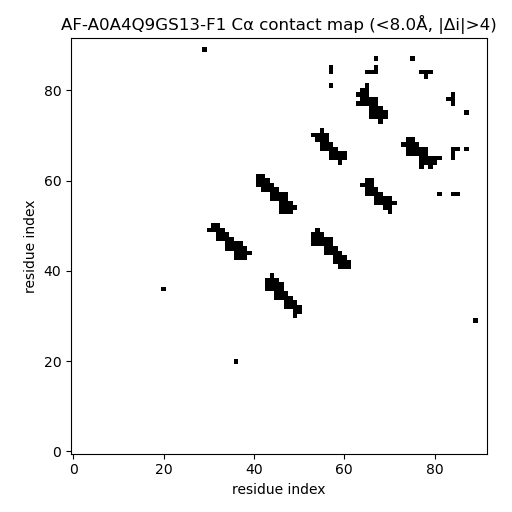A C 1
ATOM 679 O O . ILE A 1 90 ? -2.357 -10.985 -6.763 1.00 78.88 90 ILE A O 1
ATOM 683 N N . LYS A 1 91 ? -3.759 -9.901 -5.400 1.00 60.31 91 LYS A N 1
ATOM 684 C CA . LYS A 1 91 ? -4.991 -10.582 -5.851 1.00 60.31 91 LYS A CA 1
ATOM 685 C C . LYS A 1 91 ? -5.532 -10.109 -7.217 1.00 60.31 91 LYS A C 1
ATOM 687 O O . LYS A 1 91 ? -6.750 -10.025 -7.381 1.00 60.31 91 LYS A O 1
ATOM 692 N N . ARG A 1 92 ? -4.682 -9.775 -8.192 1.00 51.72 92 ARG A N 1
ATOM 693 C CA . ARG A 1 92 ? -5.119 -9.345 -9.535 1.00 51.72 92 ARG A CA 1
ATOM 694 C C . ARG A 1 92 ? -4.434 -10.055 -10.683 1.00 51.72 92 ARG A C 1
ATOM 696 O O . ARG A 1 92 ? -3.209 -10.263 -10.596 1.00 51.72 92 ARG A O 1
#

Nearest PDB structures (foldseek):
  3aum-assembly1_O  TM=6.172E-01  e=3.791E+00  Borreliella burgdorferi
  2mhg-assembly1_A  TM=5.459E-01  e=4.282E+00  Pseudomonas aeruginosa PAO1
  8tvd-assembly1_E  TM=5.256E-01  e=5.463E+00  Borreliella burgdorferi B31
  6iei-assembly1_A-2  TM=5.548E-01  e=6.969E+00  Borreliella burgdorferi B31
  6idc-assembly1_A-2  TM=5.266E-01  e=8.366E+00  Borreliella burgdorferi

Organism: NCBI:txid2668039

Mean predicted aligned error: 13.83 Å

Secondary structure (DSSP, 8-state):
------SS-------------------SSSPPEEEEE--SSSSPEEEEEETTEEEEEEEEETTTEEEEEETTS-EEEEESSHHHHHHTTT--